Protein AF-A0A1A8MEE9-F1 (afdb_monomer_lite)

Foldseek 3Di:
DDDPPDPDPDDPDDDDDDDDDDDDDDDDDDDPLDDDFQPDPWDKDKDKDKDKDWADPVDPVDDIDIKIKMWIKMATRHGDRFDFDKDKAAADPPFFQWAPKDFDPQQPDFPVLSHPLPDPDPDDPDRPNDIGIGTGGDGNDIDTGIMTMGGDDDD

pLDDT: mean 73.42, std 19.48, range [37.47, 97.88]

Structure (mmCIF, N/CA/C/O backbone):
data_AF-A0A1A8MEE9-F1
#
_entry.id   AF-A0A1A8MEE9-F1
#
loop_
_atom_site.group_PDB
_atom_site.id
_atom_site.type_symbol
_atom_site.label_atom_id
_atom_site.label_alt_id
_atom_site.label_comp_id
_atom_site.label_asym_id
_atom_site.label_entity_id
_atom_site.label_seq_id
_atom_site.pdbx_PDB_ins_code
_atom_site.Cartn_x
_atom_site.Cartn_y
_atom_site.Cartn_z
_atom_site.occupancy
_atom_site.B_iso_or_equiv
_atom_site.auth_seq_id
_atom_site.auth_comp_id
_atom_site.auth_asym_id
_atom_site.auth_atom_id
_atom_site.pdbx_PDB_model_num
ATOM 1 N N . VAL A 1 1 ? 1.964 -28.026 -11.568 1.00 41.09 1 VAL A N 1
ATOM 2 C CA . VAL A 1 1 ? 2.432 -29.408 -11.305 1.00 41.09 1 VAL A CA 1
ATOM 3 C C . VAL A 1 1 ? 3.664 -29.333 -10.417 1.00 41.09 1 VAL A C 1
ATOM 5 O O . VAL A 1 1 ? 4.542 -28.540 -10.724 1.00 41.09 1 VAL A O 1
ATOM 8 N N . CYS A 1 2 ? 3.700 -30.074 -9.306 1.00 40.16 2 CYS A N 1
ATOM 9 C CA . CYS A 1 2 ? 4.788 -30.032 -8.320 1.00 40.16 2 CYS A CA 1
ATOM 10 C C . CYS A 1 2 ? 5.468 -31.408 -8.257 1.00 40.16 2 CYS A C 1
ATOM 12 O O . CYS A 1 2 ? 4.897 -32.317 -7.653 1.00 40.16 2 CYS A O 1
ATOM 14 N N . PRO A 1 3 ? 6.645 -31.617 -8.868 1.00 58.31 3 PRO A N 1
ATOM 15 C CA . PRO A 1 3 ? 7.404 -32.835 -8.648 1.00 58.31 3 PRO A CA 1
ATOM 16 C C . PRO A 1 3 ? 8.310 -32.622 -7.421 1.00 58.31 3 PRO A C 1
ATOM 18 O O . PRO A 1 3 ? 9.097 -31.684 -7.391 1.00 58.31 3 PRO A O 1
ATOM 21 N N . LEU A 1 4 ? 8.188 -33.487 -6.410 1.00 59.31 4 LEU A N 1
ATOM 22 C CA . LEU A 1 4 ? 9.040 -33.556 -5.205 1.00 59.31 4 LEU A CA 1
ATOM 23 C C . LEU A 1 4 ? 8.856 -32.497 -4.094 1.00 59.31 4 LEU A C 1
ATOM 25 O O . LEU A 1 4 ? 9.783 -32.236 -3.337 1.00 59.31 4 LEU A O 1
ATOM 29 N N . GLY A 1 5 ? 7.651 -31.960 -3.892 1.00 52.22 5 GLY A N 1
ATOM 30 C CA . GLY A 1 5 ? 7.269 -31.391 -2.583 1.00 52.22 5 GLY A CA 1
ATOM 31 C C . GLY A 1 5 ? 7.951 -30.084 -2.148 1.00 52.22 5 GLY A C 1
ATOM 32 O O . GLY A 1 5 ? 7.574 -29.533 -1.119 1.00 52.22 5 GLY A O 1
ATOM 33 N N . THR A 1 6 ? 8.884 -29.540 -2.927 1.00 54.66 6 THR A N 1
ATOM 34 C CA . THR A 1 6 ? 9.407 -28.185 -2.725 1.00 54.66 6 THR A CA 1
ATOM 35 C C . THR A 1 6 ? 8.590 -27.220 -3.583 1.00 54.66 6 THR A C 1
ATOM 37 O O . THR A 1 6 ? 8.504 -27.435 -4.797 1.00 54.66 6 THR A O 1
ATOM 40 N N . PRO A 1 7 ? 7.970 -26.169 -3.015 1.00 46.84 7 PRO A N 1
ATOM 41 C CA . PRO A 1 7 ? 7.324 -25.149 -3.824 1.00 46.84 7 PRO A CA 1
ATOM 42 C C . PRO A 1 7 ? 8.400 -24.471 -4.677 1.00 46.84 7 PRO A C 1
ATOM 44 O O . PRO A 1 7 ? 9.260 -23.752 -4.172 1.00 46.84 7 PRO A O 1
ATOM 47 N N . LEU A 1 8 ? 8.393 -24.761 -5.977 1.00 58.88 8 LEU A N 1
ATOM 48 C CA . LEU A 1 8 ? 9.154 -23.988 -6.946 1.00 58.88 8 LEU A CA 1
ATOM 49 C C . LEU A 1 8 ? 8.568 -22.574 -6.948 1.00 58.88 8 LEU A C 1
ATOM 51 O O . LEU A 1 8 ? 7.354 -22.440 -6.865 1.00 58.88 8 LEU A O 1
ATOM 55 N N . ASP A 1 9 ? 9.410 -21.551 -7.039 1.00 52.81 9 ASP A N 1
ATOM 56 C CA . ASP A 1 9 ? 9.005 -20.149 -7.177 1.00 52.81 9 ASP A CA 1
ATOM 57 C C . ASP A 1 9 ? 7.940 -20.028 -8.290 1.00 52.81 9 ASP A C 1
ATOM 59 O O . ASP A 1 9 ? 8.251 -20.206 -9.471 1.00 52.81 9 ASP A O 1
ATOM 63 N N . VAL A 1 10 ? 6.662 -19.876 -7.912 1.00 51.81 10 VAL A N 1
ATOM 64 C CA . VAL A 1 10 ? 5.532 -19.842 -8.851 1.00 51.81 10 VAL A CA 1
ATOM 65 C C . VAL A 1 10 ? 5.219 -18.378 -9.147 1.00 51.81 10 VAL A C 1
ATOM 67 O O . VAL A 1 10 ? 4.611 -17.716 -8.305 1.00 51.81 10 VAL A O 1
ATOM 70 N N . PRO A 1 11 ? 5.566 -17.848 -10.332 1.00 56.06 11 PRO A N 1
ATOM 71 C CA . PRO A 1 11 ? 4.988 -16.591 -10.777 1.00 56.06 11 PRO A CA 1
ATOM 72 C C . PRO A 1 11 ? 3.479 -16.782 -10.995 1.00 56.06 11 PRO A C 1
ATOM 74 O O . PRO A 1 11 ? 3.037 -17.780 -11.573 1.00 56.06 11 PRO A O 1
ATOM 77 N N . LEU A 1 12 ? 2.673 -15.829 -10.526 1.00 53.00 12 LEU A N 1
ATOM 78 C CA . LEU A 1 12 ? 1.219 -15.846 -10.681 1.00 53.00 12 LEU A CA 1
ATOM 79 C C . LEU A 1 12 ? 0.824 -15.583 -12.158 1.00 53.00 12 LEU A C 1
ATOM 81 O O . LEU A 1 12 ? 0.631 -14.447 -12.557 1.00 53.00 12 LEU A O 1
ATOM 85 N N . VAL A 1 13 ? 0.754 -16.676 -12.932 1.00 53.47 13 VAL A N 1
ATOM 86 C CA . VAL A 1 13 ? -0.057 -17.010 -14.135 1.00 53.47 13 VAL A CA 1
ATOM 87 C C . VAL A 1 13 ? -0.162 -16.032 -15.330 1.00 53.47 13 VAL A C 1
ATOM 89 O O . VAL A 1 13 ? -0.753 -14.964 -15.229 1.00 53.47 13 VAL A O 1
ATOM 92 N N . GLY A 1 14 ? 0.189 -16.552 -16.528 1.00 41.62 14 GLY A N 1
ATOM 93 C CA . GLY A 1 14 ? -0.410 -16.182 -17.828 1.00 41.62 14 GLY A CA 1
ATOM 94 C C . GLY A 1 14 ? 0.314 -16.696 -19.102 1.00 41.62 14 GLY A C 1
ATOM 95 O O . GLY A 1 14 ? 1.307 -16.104 -19.497 1.00 41.62 14 GLY A O 1
ATOM 96 N N . VAL A 1 15 ? -0.273 -17.700 -19.794 1.00 42.50 15 VAL A N 1
ATOM 97 C CA . VAL A 1 15 ? -0.085 -18.184 -21.211 1.00 42.50 15 VAL A CA 1
ATOM 98 C C . VAL A 1 15 ? 1.134 -19.114 -21.566 1.00 42.50 15 VAL A C 1
ATOM 100 O O . VAL A 1 15 ? 2.069 -19.200 -20.776 1.00 42.50 15 VAL A O 1
ATOM 103 N N . PRO A 1 16 ? 1.095 -19.966 -22.637 1.00 44.84 16 PRO A N 1
ATOM 104 C CA . PRO A 1 16 ? 1.324 -21.421 -22.586 1.00 44.84 16 PRO A CA 1
ATOM 105 C C . PRO A 1 16 ? 2.686 -21.897 -23.142 1.00 44.84 16 PRO A C 1
ATOM 107 O O . PRO A 1 16 ? 3.357 -21.220 -23.913 1.00 44.84 16 PRO A O 1
ATOM 110 N N . ALA A 1 17 ? 3.066 -23.120 -22.766 1.00 42.50 17 ALA A N 1
ATOM 111 C CA . ALA A 1 17 ? 4.345 -23.749 -23.090 1.00 42.50 17 ALA A CA 1
ATOM 112 C C . ALA A 1 17 ? 4.457 -24.262 -24.542 1.00 42.50 17 ALA A C 1
ATOM 114 O O . ALA A 1 17 ? 3.609 -25.022 -25.009 1.00 42.50 17 ALA A O 1
ATOM 115 N N . THR A 1 18 ? 5.584 -23.959 -25.193 1.00 40.00 18 THR A N 1
ATOM 116 C CA . THR A 1 18 ? 6.130 -24.684 -26.360 1.00 40.00 18 THR A CA 1
ATOM 117 C C . THR A 1 18 ? 7.516 -25.262 -26.020 1.00 40.00 18 THR A C 1
ATOM 119 O O . THR A 1 18 ? 8.239 -24.634 -25.242 1.00 40.00 18 THR A O 1
ATOM 122 N N . PRO A 1 19 ? 7.920 -26.446 -26.534 1.00 48.19 19 PRO A N 1
ATOM 123 C CA . PRO A 1 19 ? 9.037 -27.204 -25.963 1.00 48.19 19 PRO A CA 1
ATOM 124 C C . PRO A 1 19 ? 10.430 -26.780 -26.468 1.00 48.19 19 PRO A C 1
ATOM 126 O O . PRO A 1 19 ? 10.690 -26.772 -27.664 1.00 48.19 19 PRO A O 1
ATOM 129 N N . ALA A 1 20 ? 11.302 -26.523 -25.487 1.00 49.06 20 ALA A N 1
ATOM 130 C CA . ALA A 1 20 ? 12.736 -26.824 -25.352 1.00 49.06 20 ALA A CA 1
ATOM 131 C C . ALA A 1 20 ? 13.750 -26.542 -26.489 1.00 49.06 20 ALA A C 1
ATOM 133 O O . ALA A 1 20 ? 13.788 -27.216 -27.513 1.00 49.06 20 ALA A O 1
ATOM 134 N N . ALA A 1 21 ? 14.750 -25.718 -26.148 1.00 37.47 21 ALA A N 1
ATOM 135 C CA . ALA A 1 21 ? 16.152 -25.910 -26.537 1.00 37.47 21 ALA A CA 1
ATOM 136 C C . ALA A 1 21 ? 17.058 -25.683 -25.298 1.00 37.47 21 ALA A C 1
ATOM 138 O O . ALA A 1 21 ? 16.709 -24.854 -24.451 1.00 37.47 21 ALA A O 1
ATOM 139 N N . PRO A 1 22 ? 18.179 -26.415 -25.134 1.00 44.69 22 PRO A N 1
ATOM 140 C CA . PRO A 1 22 ? 19.006 -26.352 -23.928 1.00 44.69 22 PRO A CA 1
ATOM 141 C C . PRO A 1 22 ? 19.965 -25.150 -23.967 1.00 44.69 22 PRO A C 1
ATOM 143 O O . PRO A 1 22 ? 20.633 -24.927 -24.974 1.00 44.69 22 PRO A O 1
ATOM 146 N N . ILE A 1 23 ? 20.063 -24.393 -22.866 1.00 40.56 23 ILE A N 1
ATOM 147 C CA . ILE A 1 23 ? 21.011 -23.274 -22.708 1.00 40.56 23 ILE A CA 1
ATOM 148 C C . ILE A 1 23 ? 21.887 -23.517 -21.458 1.00 40.56 23 ILE A C 1
ATOM 150 O O . ILE A 1 23 ? 21.367 -24.025 -20.461 1.00 40.56 23 ILE A O 1
ATOM 154 N N . PRO A 1 24 ? 23.205 -23.218 -21.500 1.00 37.78 24 PRO A N 1
ATOM 155 C CA . PRO A 1 24 ? 24.187 -23.690 -20.523 1.00 37.78 24 PRO A CA 1
ATOM 156 C C . PRO A 1 24 ? 24.102 -22.996 -19.159 1.00 37.78 24 PRO A C 1
ATOM 158 O O . PRO A 1 24 ? 23.618 -21.874 -19.023 1.00 37.78 24 PRO A O 1
ATOM 161 N N . ALA A 1 25 ? 24.652 -23.675 -18.152 1.00 47.00 25 ALA A N 1
ATOM 162 C CA . ALA A 1 25 ? 24.841 -23.172 -16.800 1.00 47.00 25 ALA A CA 1
ATOM 163 C C . ALA A 1 25 ? 25.767 -21.943 -16.764 1.00 47.00 25 ALA A C 1
ATOM 165 O O . ALA A 1 25 ? 26.884 -21.992 -17.274 1.00 47.00 25 ALA A O 1
ATOM 166 N N . GLY A 1 26 ? 25.324 -20.879 -16.084 1.00 45.72 26 GLY A N 1
ATOM 167 C CA . GLY A 1 26 ? 26.193 -19.783 -15.651 1.00 45.72 26 GLY A CA 1
ATOM 168 C C . GLY A 1 26 ? 25.672 -18.383 -15.959 1.00 45.72 26 GLY A C 1
ATOM 169 O O . GLY A 1 26 ? 26.193 -17.717 -16.843 1.00 45.72 26 GLY A O 1
ATOM 170 N N . THR A 1 27 ? 24.682 -17.897 -15.206 1.00 40.72 27 THR A N 1
ATOM 171 C CA . THR A 1 27 ? 24.527 -16.463 -14.873 1.00 40.72 27 THR A CA 1
ATOM 172 C C . THR A 1 27 ? 23.469 -16.320 -13.779 1.00 40.72 27 THR A C 1
ATOM 174 O O . THR A 1 27 ? 22.440 -16.991 -13.818 1.00 40.72 27 THR A O 1
ATOM 177 N N . GLN A 1 28 ? 23.742 -15.507 -12.753 1.00 48.12 28 GLN A N 1
ATOM 178 C CA . GLN A 1 28 ? 22.842 -15.296 -11.616 1.00 48.12 28 GLN A CA 1
ATOM 179 C C . GLN A 1 28 ? 21.411 -14.994 -12.082 1.00 48.12 28 GLN A C 1
ATOM 181 O O . GLN A 1 28 ? 21.194 -14.052 -12.843 1.00 48.12 28 GLN A O 1
ATOM 186 N N . LYS A 1 29 ? 20.448 -15.785 -11.585 1.00 50.16 29 LYS A N 1
ATOM 187 C CA . LYS A 1 29 ? 19.002 -15.583 -11.747 1.00 50.16 29 LYS A CA 1
ATOM 188 C C . LYS A 1 29 ? 18.640 -14.156 -11.337 1.00 50.16 29 LYS A C 1
ATOM 190 O O . LYS A 1 29 ? 18.454 -13.866 -10.156 1.00 50.16 29 LYS A O 1
ATOM 195 N N . GLN A 1 30 ? 18.519 -13.258 -12.305 1.00 50.78 30 GLN A N 1
ATOM 196 C CA . GLN A 1 30 ? 17.726 -12.063 -12.085 1.00 50.78 30 GLN A CA 1
ATOM 197 C C . GLN A 1 30 ? 16.279 -12.534 -11.865 1.00 50.78 30 GLN A C 1
ATOM 199 O O . GLN A 1 30 ? 15.816 -13.390 -12.622 1.00 50.78 30 GLN A O 1
ATOM 204 N N . PRO A 1 31 ? 15.582 -12.084 -10.804 1.00 55.59 31 PRO A N 1
ATOM 205 C CA . PRO A 1 31 ? 14.201 -12.493 -10.579 1.00 55.59 31 PRO A CA 1
ATOM 206 C C . PRO A 1 31 ? 13.345 -12.161 -11.803 1.00 55.59 31 PRO A C 1
ATOM 208 O O . PRO A 1 31 ? 13.590 -11.160 -12.474 1.00 55.59 31 PRO A O 1
ATOM 211 N N . ALA A 1 32 ? 12.361 -13.016 -12.088 1.00 53.75 32 ALA A N 1
ATOM 212 C CA . ALA A 1 32 ? 11.642 -13.069 -13.365 1.00 53.75 32 ALA A CA 1
ATOM 213 C C . ALA A 1 32 ? 10.987 -11.741 -13.801 1.00 53.75 32 ALA A C 1
ATOM 215 O O . ALA A 1 32 ? 10.756 -11.530 -14.983 1.00 53.75 32 ALA A O 1
ATOM 216 N N . TRP A 1 33 ? 10.729 -10.825 -12.866 1.00 54.66 33 TRP A N 1
ATOM 217 C CA . TRP A 1 33 ? 10.189 -9.485 -13.128 1.00 54.66 33 TRP A CA 1
ATOM 218 C C . TRP A 1 33 ? 11.214 -8.445 -13.623 1.00 54.66 33 TRP A C 1
ATOM 220 O O . TRP A 1 33 ? 10.848 -7.299 -13.870 1.00 54.66 33 TRP A O 1
ATOM 230 N N . LYS A 1 34 ? 12.506 -8.796 -13.712 1.00 58.16 34 LYS A N 1
ATOM 231 C CA . LYS A 1 34 ? 13.585 -7.874 -14.079 1.00 58.16 34 LYS A CA 1
ATOM 232 C C . LYS A 1 34 ? 13.817 -8.031 -15.569 1.00 58.16 34 LYS A C 1
ATOM 234 O O . LYS A 1 34 ? 14.375 -9.046 -15.962 1.00 58.16 34 LYS A O 1
ATOM 239 N N . THR A 1 35 ? 13.422 -7.063 -16.393 1.00 55.69 35 THR A N 1
ATOM 240 C CA . THR A 1 35 ? 14.012 -6.843 -17.730 1.00 55.69 35 THR A CA 1
ATOM 241 C C . THR A 1 35 ? 13.450 -5.598 -18.429 1.00 55.69 35 THR A C 1
ATOM 243 O O . THR A 1 35 ? 12.282 -5.269 -18.277 1.00 55.69 35 THR A O 1
ATOM 246 N N . GLY A 1 36 ? 14.293 -4.970 -19.266 1.00 55.66 36 GLY A N 1
ATOM 247 C CA . GLY A 1 36 ? 13.893 -4.124 -20.401 1.00 55.66 36 GLY A CA 1
ATOM 248 C C . GLY A 1 36 ? 13.984 -2.605 -20.209 1.00 55.66 36 GLY A C 1
ATOM 249 O O . GLY A 1 36 ? 13.301 -2.032 -19.372 1.00 55.66 36 GLY A O 1
ATOM 250 N N . LEU A 1 37 ? 14.788 -1.950 -21.055 1.00 51.28 37 LEU A N 1
ATOM 251 C CA . LEU A 1 37 ? 14.875 -0.493 -21.209 1.00 51.28 37 LEU A CA 1
ATOM 252 C C . LEU A 1 37 ? 13.557 0.053 -21.800 1.00 51.28 37 LEU A C 1
ATOM 254 O O . LEU A 1 37 ? 13.348 -0.020 -23.011 1.00 51.28 37 LEU A O 1
ATOM 258 N N . HIS A 1 38 ? 12.655 0.582 -20.973 1.00 57.19 38 HIS A N 1
ATOM 259 C CA . HIS A 1 38 ? 11.528 1.402 -21.448 1.00 57.19 38 HIS A CA 1
ATOM 260 C C . HIS A 1 38 ? 12.087 2.717 -22.024 1.00 57.19 38 HIS A C 1
ATOM 262 O O . HIS A 1 38 ? 12.963 3.307 -21.408 1.00 57.19 38 HIS A O 1
ATOM 268 N N . ARG A 1 39 ? 11.623 3.128 -23.218 1.00 57.53 39 ARG A N 1
ATOM 269 C CA . ARG A 1 39 ? 11.948 4.408 -23.887 1.00 57.53 39 ARG A CA 1
ATOM 270 C C . ARG A 1 39 ? 10.787 5.387 -23.698 1.00 57.53 39 ARG A C 1
ATOM 272 O O . ARG A 1 39 ? 9.932 5.505 -24.579 1.00 57.53 39 ARG A O 1
ATOM 279 N N . GLY A 1 40 ? 10.705 6.034 -22.544 1.00 67.38 40 GLY A N 1
ATOM 280 C CA . GLY A 1 40 ? 9.565 6.867 -22.169 1.00 67.38 40 GLY A CA 1
ATOM 281 C C . GLY A 1 40 ? 9.857 7.791 -20.992 1.00 67.38 40 GLY A C 1
ATOM 282 O O . GLY A 1 40 ? 10.877 7.688 -20.318 1.00 67.38 40 GLY A O 1
ATOM 283 N N . ARG A 1 41 ? 8.942 8.730 -20.731 1.00 77.94 41 ARG A N 1
ATOM 284 C CA . ARG A 1 41 ? 9.049 9.606 -19.560 1.00 77.94 41 ARG A CA 1
ATOM 285 C C . ARG A 1 41 ? 9.006 8.755 -18.290 1.00 77.94 41 ARG A C 1
ATOM 287 O O . ARG A 1 41 ? 8.056 8.009 -18.099 1.00 77.94 41 ARG A O 1
ATO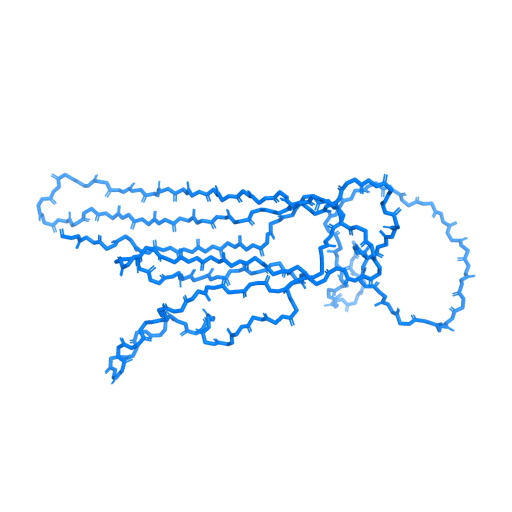M 294 N N . ALA A 1 42 ? 9.982 8.956 -17.405 1.00 83.94 42 ALA A N 1
ATOM 295 C CA . ALA A 1 42 ? 9.983 8.359 -16.076 1.00 83.94 42 ALA A CA 1
ATOM 296 C C . ALA A 1 42 ? 8.690 8.713 -15.311 1.00 83.94 42 ALA A C 1
ATOM 298 O O . ALA A 1 42 ? 8.431 9.894 -15.051 1.00 83.94 42 ALA A O 1
ATOM 299 N N . MET A 1 43 ? 7.888 7.709 -14.952 1.00 87.44 43 MET A N 1
ATOM 300 C CA . MET A 1 43 ? 6.622 7.876 -14.234 1.00 87.44 43 MET A CA 1
ATOM 301 C C . MET A 1 43 ? 6.484 6.851 -13.107 1.00 87.44 43 MET A C 1
ATOM 303 O O . MET A 1 43 ? 6.793 5.674 -13.269 1.00 87.44 43 MET A O 1
ATOM 307 N N . VAL A 1 44 ? 5.979 7.292 -11.956 1.00 90.69 44 VAL A N 1
ATOM 308 C CA . VAL A 1 44 ? 5.588 6.410 -10.852 1.00 90.69 44 VAL A CA 1
ATOM 309 C C . VAL A 1 44 ? 4.153 6.742 -10.477 1.00 90.69 44 VAL A C 1
ATOM 311 O O . VAL A 1 44 ? 3.858 7.860 -10.061 1.00 90.69 44 VAL A O 1
ATOM 314 N N . ASN A 1 45 ? 3.264 5.770 -10.642 1.00 94.56 45 ASN A N 1
ATOM 315 C CA . ASN A 1 45 ? 1.874 5.856 -10.225 1.00 94.56 45 ASN A CA 1
ATOM 316 C C . ASN A 1 45 ? 1.718 5.091 -8.920 1.00 94.56 45 ASN A C 1
ATOM 318 O O . ASN A 1 45 ? 2.041 3.906 -8.864 1.00 94.56 45 ASN A O 1
ATOM 322 N N . VAL A 1 46 ? 1.204 5.762 -7.895 1.00 96.56 46 VAL A N 1
ATOM 323 C CA . VAL A 1 46 ? 0.894 5.157 -6.600 1.00 96.56 46 VAL A CA 1
ATOM 324 C C . VAL A 1 46 ? -0.578 5.394 -6.317 1.00 96.56 46 VAL A C 1
ATOM 326 O O . VAL A 1 46 ? -1.057 6.518 -6.455 1.00 96.56 46 VAL A O 1
ATOM 329 N N . ALA A 1 47 ? -1.288 4.347 -5.913 1.00 97.88 47 ALA A N 1
ATOM 330 C CA . ALA A 1 47 ? -2.666 4.456 -5.460 1.00 97.88 47 ALA A CA 1
ATOM 331 C C . ALA A 1 47 ? -2.832 3.745 -4.119 1.00 97.88 47 ALA A C 1
ATOM 333 O O . ALA A 1 47 ? -2.397 2.604 -3.947 1.00 97.88 47 ALA A O 1
ATOM 334 N N . VAL A 1 48 ? -3.475 4.440 -3.184 1.00 96.94 48 VAL A N 1
ATOM 335 C CA . VAL A 1 48 ? -3.863 3.910 -1.878 1.00 96.94 48 VAL A CA 1
ATOM 336 C C . VAL A 1 48 ? -5.360 3.638 -1.917 1.00 96.94 48 VAL A C 1
ATOM 338 O O . VAL A 1 48 ? -6.141 4.481 -2.356 1.00 96.94 48 VAL A O 1
ATOM 341 N N . THR A 1 49 ? -5.764 2.446 -1.499 1.00 97.44 49 THR A N 1
ATOM 342 C CA . THR A 1 49 ? -7.171 2.063 -1.371 1.00 97.44 49 THR A CA 1
ATOM 343 C C . THR A 1 49 ? -7.411 1.574 0.041 1.00 97.44 49 THR A C 1
ATOM 345 O O . THR A 1 49 ? -6.772 0.619 0.476 1.00 97.44 49 THR A O 1
ATOM 348 N N . GLU A 1 50 ? -8.340 2.218 0.737 1.00 94.88 50 GLU A N 1
ATOM 349 C CA . GLU A 1 50 ? -8.722 1.873 2.102 1.00 94.88 50 GLU A CA 1
ATOM 350 C C . GLU A 1 50 ? -10.159 1.364 2.124 1.00 94.88 50 GLU A C 1
ATOM 352 O O . GLU A 1 50 ? -11.051 1.914 1.479 1.00 94.88 50 GLU A O 1
ATOM 357 N N . THR A 1 51 ? -10.373 0.274 2.852 1.00 95.00 51 THR A N 1
ATOM 358 C CA . THR A 1 51 ? -11.687 -0.313 3.105 1.00 95.00 51 THR A CA 1
ATOM 359 C C . THR A 1 51 ? -11.956 -0.242 4.596 1.00 95.00 51 THR A C 1
ATOM 361 O O . THR A 1 51 ? -11.229 -0.849 5.379 1.00 95.00 51 THR A O 1
ATOM 364 N N . VAL A 1 52 ? -13.008 0.477 4.978 1.00 92.62 52 VAL A N 1
ATOM 365 C CA . VAL A 1 52 ? -13.496 0.518 6.359 1.00 92.62 52 VAL A CA 1
ATOM 366 C C . VAL A 1 52 ? -14.537 -0.579 6.521 1.00 92.62 52 VAL A C 1
ATOM 368 O O . VAL A 1 52 ? -15.555 -0.563 5.823 1.00 92.62 52 VAL A O 1
ATOM 371 N N . ARG A 1 53 ? -14.312 -1.529 7.429 1.00 90.94 53 ARG A N 1
ATOM 372 C CA . ARG A 1 53 ? -15.372 -2.447 7.861 1.00 90.94 53 ARG A CA 1
ATOM 373 C C . ARG A 1 53 ? -15.885 -1.952 9.195 1.00 90.94 53 ARG A C 1
ATOM 375 O O . ARG A 1 53 ? -15.097 -1.626 10.073 1.00 90.94 53 ARG A O 1
ATOM 382 N N . SER A 1 54 ? -17.199 -1.894 9.351 1.00 89.75 54 SER A N 1
ATOM 383 C CA . SER A 1 54 ? -17.818 -1.559 10.628 1.00 89.75 54 SER A CA 1
ATOM 384 C C . SER A 1 54 ? -18.980 -2.491 10.936 1.00 89.75 54 SER A C 1
ATOM 386 O O . SER A 1 54 ? -19.593 -3.083 10.045 1.00 89.75 54 SER A O 1
ATOM 388 N N . MET A 1 55 ? -19.264 -2.633 12.224 1.00 90.62 55 MET A N 1
ATOM 389 C CA . MET A 1 55 ? -20.387 -3.376 12.758 1.00 90.62 55 MET A CA 1
ATOM 390 C C . MET A 1 55 ? -21.014 -2.556 13.879 1.00 90.62 55 MET A C 1
ATOM 392 O O . MET A 1 55 ? -20.421 -2.402 14.946 1.00 90.62 55 MET A O 1
ATOM 396 N N . GLN A 1 56 ? -22.214 -2.040 13.614 1.00 90.75 56 GLN A N 1
ATOM 397 C CA . GLN A 1 56 ? -22.974 -1.232 14.559 1.00 90.75 56 GLN A CA 1
ATOM 398 C C . GLN A 1 56 ? -24.037 -2.087 15.241 1.00 90.75 56 GLN A C 1
ATOM 400 O O . GLN A 1 56 ? -24.886 -2.680 14.573 1.00 90.75 56 GLN A O 1
ATOM 405 N N . TYR A 1 57 ? -23.989 -2.174 16.567 1.00 89.31 57 TYR A N 1
ATOM 406 C CA . TYR A 1 57 ? -24.893 -3.024 17.343 1.00 89.31 57 TYR A CA 1
ATOM 407 C C . TYR A 1 57 ? -26.112 -2.272 17.870 1.00 89.31 57 TYR A C 1
ATOM 409 O O . TYR A 1 57 ? -27.081 -2.917 18.270 1.00 89.31 57 TYR A O 1
ATOM 417 N N . GLY A 1 58 ? -26.070 -0.934 17.905 1.00 86.56 58 GLY A N 1
ATOM 418 C CA . GLY A 1 58 ? -27.171 -0.108 18.416 1.00 86.56 58 GLY A CA 1
ATOM 419 C C . GLY A 1 58 ? -27.523 -0.394 19.882 1.00 86.56 58 GLY A C 1
ATOM 420 O O . GLY A 1 58 ? -28.618 -0.070 20.336 1.00 86.56 58 GLY A O 1
ATOM 421 N N . ASN A 1 59 ? -26.611 -1.033 20.616 1.00 89.19 59 ASN A N 1
ATOM 422 C CA . ASN A 1 59 ? -26.796 -1.464 21.991 1.00 89.19 59 ASN A CA 1
ATOM 423 C C . ASN A 1 59 ? -25.739 -0.794 22.869 1.00 89.19 59 ASN A C 1
ATOM 425 O O . ASN A 1 59 ? -24.548 -0.996 22.670 1.00 89.19 59 ASN A O 1
ATOM 429 N N . GLN A 1 60 ? -26.175 -0.058 23.890 1.00 84.44 60 GLN A N 1
ATOM 43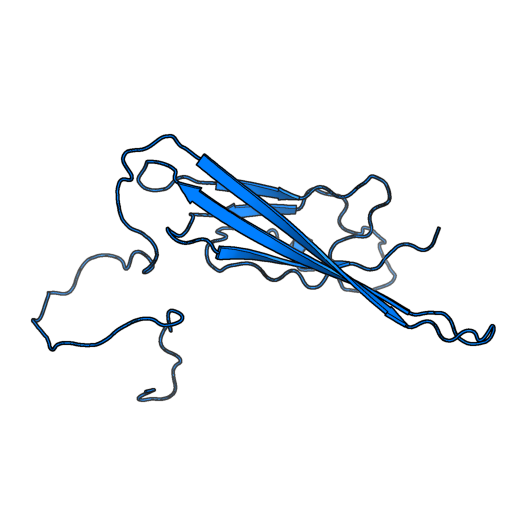0 C CA . GLN A 1 60 ? -25.281 0.645 24.816 1.00 84.44 60 GLN A CA 1
ATOM 431 C C . GLN A 1 60 ? -24.347 -0.294 25.597 1.00 84.44 60 GLN A C 1
ATOM 433 O O . GLN A 1 60 ? -23.295 0.139 26.057 1.00 84.44 60 GLN A O 1
ATOM 438 N N . SER A 1 61 ? -24.696 -1.578 25.739 1.00 89.88 61 SER A N 1
ATOM 439 C CA . SER A 1 61 ? -23.859 -2.575 26.414 1.00 89.88 61 SER A CA 1
ATOM 440 C C . SER A 1 61 ? -22.804 -3.217 25.508 1.00 89.88 61 SER A C 1
ATOM 442 O O . SER A 1 61 ? -21.993 -4.002 25.999 1.00 89.88 61 SER A O 1
ATOM 444 N N . ARG A 1 62 ? -22.834 -2.971 24.191 1.00 88.44 62 ARG A N 1
ATOM 445 C CA . ARG A 1 62 ? -21.904 -3.571 23.227 1.00 88.44 62 ARG A CA 1
ATOM 446 C C . ARG A 1 62 ? -21.324 -2.491 22.330 1.00 88.44 62 ARG A C 1
ATOM 448 O O . ARG A 1 62 ? -22.043 -1.881 21.551 1.00 88.44 62 ARG A O 1
ATOM 455 N N . GLN A 1 63 ? -20.015 -2.304 22.418 1.00 85.44 63 GLN A N 1
ATOM 456 C CA . GLN A 1 63 ? -19.318 -1.340 21.581 1.00 85.44 63 GLN A CA 1
ATOM 457 C C . GLN A 1 63 ? -19.390 -1.748 20.104 1.00 85.44 63 GLN A C 1
ATOM 459 O O . GLN A 1 63 ? -19.210 -2.922 19.762 1.00 85.44 63 GLN A O 1
ATOM 464 N N . ASP A 1 64 ? -19.641 -0.765 19.244 1.00 88.31 64 ASP A N 1
ATOM 465 C CA . ASP A 1 64 ? -19.511 -0.911 17.800 1.00 88.31 64 ASP A CA 1
ATOM 466 C C . ASP A 1 64 ? -18.062 -1.253 17.443 1.00 88.31 64 ASP A C 1
ATOM 468 O O . ASP A 1 64 ? -17.114 -0.749 18.048 1.00 88.31 64 ASP A O 1
ATOM 472 N N . LEU A 1 65 ? -17.892 -2.140 16.467 1.00 87.06 65 LEU A N 1
ATOM 473 C CA . LEU A 1 65 ? -16.574 -2.555 16.000 1.00 87.06 65 LEU A CA 1
ATOM 474 C C . LEU A 1 65 ? -16.297 -1.942 14.640 1.00 87.06 65 LEU A C 1
ATOM 476 O O . LEU A 1 65 ? -17.200 -1.778 13.824 1.00 87.06 65 LEU A O 1
ATOM 480 N N . TRP A 1 66 ? -15.033 -1.656 14.385 1.00 86.19 66 TRP A N 1
ATOM 481 C CA . TRP A 1 66 ? -14.568 -1.171 13.100 1.00 86.19 66 TRP A CA 1
ATOM 482 C C . TRP A 1 66 ? -13.078 -1.424 12.927 1.00 86.19 66 TRP A C 1
ATOM 484 O O . TRP A 1 66 ? -12.320 -1.399 13.897 1.00 86.19 66 TRP A O 1
ATOM 494 N N . ASP A 1 67 ? -12.676 -1.675 11.688 1.00 88.00 67 ASP A N 1
ATOM 495 C CA . ASP A 1 67 ? -11.283 -1.778 11.283 1.00 88.00 67 ASP A CA 1
ATOM 496 C C . ASP A 1 67 ? -11.070 -1.204 9.879 1.00 88.00 67 ASP A C 1
ATOM 498 O O . ASP A 1 67 ? -12.008 -1.025 9.093 1.00 88.00 67 ASP A O 1
ATOM 502 N N . VAL A 1 68 ? -9.816 -0.869 9.580 1.00 91.75 68 VAL A N 1
ATOM 503 C CA . VAL A 1 68 ? -9.400 -0.390 8.263 1.00 91.75 68 VAL A CA 1
ATOM 504 C C . VAL A 1 68 ? -8.437 -1.393 7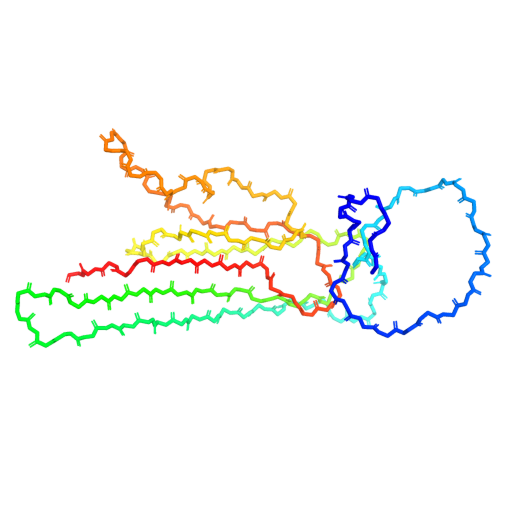.660 1.00 91.75 68 VAL A C 1
ATOM 506 O O . VAL A 1 68 ? -7.456 -1.782 8.290 1.00 91.75 68 VAL A O 1
ATOM 509 N N . TYR A 1 69 ? -8.701 -1.778 6.417 1.00 94.31 69 TYR A N 1
ATOM 510 C CA . TYR A 1 69 ? -7.773 -2.524 5.581 1.00 94.31 69 TYR A CA 1
ATOM 511 C C . TYR A 1 69 ? -7.304 -1.643 4.426 1.00 94.31 69 TYR A C 1
ATOM 513 O O . TYR A 1 69 ? -8.110 -1.202 3.603 1.00 94.31 69 TYR A O 1
ATOM 521 N N . GLY A 1 70 ? -6.002 -1.393 4.363 1.00 95.69 70 GLY A N 1
ATOM 522 C CA . GLY A 1 70 ? -5.371 -0.574 3.340 1.00 95.69 70 GLY A CA 1
ATOM 523 C C . GLY A 1 70 ? -4.547 -1.393 2.357 1.00 95.69 70 GLY A C 1
ATOM 524 O O . GLY A 1 70 ? -3.943 -2.412 2.693 1.00 95.69 70 GLY A O 1
ATOM 525 N N . THR A 1 71 ? -4.512 -0.947 1.107 1.00 97.56 71 THR A N 1
ATOM 526 C CA . THR A 1 71 ? -3.679 -1.512 0.045 1.00 97.56 71 THR A CA 1
ATOM 527 C C . THR A 1 71 ? -2.976 -0.392 -0.705 1.00 97.56 71 THR A C 1
ATOM 529 O O . THR A 1 71 ? -3.623 0.543 -1.171 1.00 97.56 71 THR A O 1
ATOM 532 N N . VAL A 1 72 ? -1.662 -0.526 -0.887 1.00 97.81 72 VAL A N 1
ATOM 533 C CA . VAL A 1 72 ? -0.869 0.365 -1.738 1.00 97.81 72 VAL A CA 1
ATOM 534 C C . VAL A 1 72 ? -0.513 -0.371 -3.017 1.00 97.81 72 VAL A C 1
ATOM 536 O O . VAL A 1 72 ? 0.125 -1.424 -2.988 1.00 97.81 72 VAL A O 1
ATOM 539 N N . THR A 1 73 ? -0.923 0.186 -4.149 1.00 97.81 73 THR A N 1
ATOM 540 C CA . THR A 1 73 ? -0.570 -0.306 -5.483 1.00 97.81 73 THR A CA 1
ATOM 541 C C . THR A 1 73 ? 0.381 0.661 -6.164 1.00 97.81 73 THR A C 1
ATOM 543 O O . THR A 1 73 ? 0.342 1.869 -5.920 1.00 97.81 73 THR A O 1
ATOM 546 N N . CYS A 1 74 ? 1.268 0.117 -6.989 1.00 95.75 74 CYS A N 1
ATOM 547 C CA . CYS A 1 74 ? 2.313 0.871 -7.653 1.00 95.75 74 CYS A CA 1
ATOM 548 C C . CYS A 1 74 ? 2.466 0.410 -9.107 1.00 95.75 74 CYS A C 1
ATOM 550 O O . CYS A 1 74 ? 2.389 -0.785 -9.396 1.00 95.75 74 CYS A O 1
ATOM 552 N N . LYS A 1 75 ? 2.702 1.356 -10.018 1.00 93.00 75 LYS A N 1
ATOM 553 C CA . LYS A 1 75 ? 3.157 1.105 -11.391 1.00 93.00 75 LYS A CA 1
ATOM 554 C C . LYS A 1 75 ? 4.308 2.055 -11.690 1.00 93.00 75 LYS A C 1
ATOM 556 O O . LYS A 1 75 ? 4.137 3.273 -11.618 1.00 93.00 75 LYS A O 1
ATOM 561 N N . CYS A 1 76 ? 5.460 1.505 -12.042 1.00 90.00 76 CYS A N 1
ATOM 562 C CA . CYS A 1 76 ? 6.656 2.283 -12.329 1.00 90.00 76 CYS A CA 1
ATOM 563 C C . CYS A 1 76 ? 7.058 2.110 -13.797 1.00 90.00 76 CYS A C 1
ATOM 565 O O . CYS A 1 76 ? 7.269 0.998 -14.264 1.00 90.00 76 CYS A O 1
ATOM 567 N N . GLU A 1 77 ? 7.207 3.220 -14.504 1.00 86.25 77 GLU A N 1
ATOM 568 C CA . GLU A 1 77 ? 7.675 3.311 -15.887 1.00 86.25 77 GLU A CA 1
ATOM 569 C C . GLU A 1 77 ? 8.975 4.135 -15.863 1.00 86.25 77 GLU A C 1
ATOM 571 O O . GLU A 1 77 ? 8.942 5.333 -16.109 1.00 86.25 77 GLU A O 1
ATOM 576 N N . VAL A 1 78 ? 10.106 3.556 -15.435 1.00 78.69 78 VAL A N 1
ATOM 577 C CA . VAL A 1 78 ? 11.324 4.306 -15.028 1.00 78.69 78 VAL A CA 1
ATOM 578 C C . VAL A 1 78 ? 12.620 3.715 -15.590 1.00 78.69 78 VAL A C 1
ATOM 580 O O . VAL A 1 78 ? 13.061 2.678 -15.111 1.00 78.69 78 VAL A O 1
ATOM 583 N N . GLU A 1 79 ? 13.267 4.400 -16.546 1.00 70.38 79 GLU A N 1
ATOM 584 C CA . GLU A 1 79 ? 14.449 3.891 -17.277 1.00 70.38 79 GLU A CA 1
ATOM 585 C C . GLU A 1 79 ? 15.656 3.552 -16.385 1.00 70.38 79 GLU A C 1
ATOM 587 O O . GLU A 1 79 ? 16.078 4.358 -15.557 1.00 70.38 79 GLU A O 1
ATOM 592 N N . GLY A 1 80 ? 16.264 2.376 -16.602 1.00 62.41 80 GLY A N 1
ATOM 593 C CA . GLY A 1 80 ? 17.574 2.015 -16.048 1.00 62.41 80 GLY A CA 1
ATOM 594 C C . GLY A 1 80 ? 17.704 0.562 -15.582 1.00 62.41 80 GLY A C 1
ATOM 595 O O . GLY A 1 80 ? 16.732 -0.116 -15.253 1.00 62.41 80 GLY A O 1
ATOM 596 N N . VAL A 1 81 ? 18.944 0.069 -15.523 1.00 54.44 81 VAL A N 1
ATOM 597 C CA . VAL A 1 81 ? 19.265 -1.185 -14.830 1.00 54.44 81 VAL A CA 1
ATOM 598 C C . VAL A 1 81 ? 19.252 -0.867 -13.334 1.00 54.44 81 VAL A C 1
ATOM 600 O O . VAL A 1 81 ? 20.259 -0.413 -12.808 1.00 54.44 81 VAL A O 1
ATOM 603 N N . LEU A 1 82 ? 18.111 -1.093 -12.670 1.00 61.03 82 LEU A N 1
ATOM 604 C CA . LEU A 1 82 ? 17.881 -0.947 -11.215 1.00 61.03 82 LEU A CA 1
ATOM 605 C C . LEU A 1 82 ? 17.493 0.464 -10.718 1.00 61.03 82 LEU A C 1
ATOM 607 O O . LEU A 1 82 ? 18.219 1.051 -9.913 1.00 61.03 82 LEU A O 1
ATOM 611 N N . PRO A 1 83 ? 16.315 0.996 -11.085 1.00 68.62 83 PRO A N 1
ATOM 612 C CA . PRO A 1 83 ? 15.752 2.123 -10.352 1.00 68.62 83 PRO A CA 1
ATOM 613 C C . PRO A 1 83 ? 15.427 1.662 -8.922 1.00 68.62 83 PRO A C 1
ATOM 615 O O . PRO A 1 83 ? 14.539 0.836 -8.708 1.00 68.62 83 PRO A O 1
ATOM 618 N N . ASN A 1 84 ? 16.175 2.162 -7.935 1.00 81.12 84 ASN A N 1
ATOM 619 C CA . ASN A 1 84 ? 15.808 2.005 -6.532 1.00 81.12 84 ASN A CA 1
ATOM 620 C C . ASN A 1 84 ? 14.708 3.026 -6.231 1.00 81.12 84 ASN A C 1
ATOM 622 O O . ASN A 1 84 ? 14.966 4.229 -6.172 1.00 81.12 84 ASN A O 1
ATOM 626 N N . VAL A 1 85 ? 13.473 2.548 -6.116 1.00 89.56 85 VAL A N 1
ATOM 627 C CA . VAL A 1 85 ? 12.315 3.386 -5.804 1.00 89.56 85 VAL A CA 1
ATOM 628 C C . VAL A 1 85 ? 11.983 3.190 -4.337 1.00 89.56 85 VAL A C 1
ATOM 630 O O . VAL A 1 85 ? 11.922 2.061 -3.865 1.00 89.56 85 VAL A O 1
ATOM 633 N N . THR A 1 86 ? 11.746 4.278 -3.607 1.00 92.69 86 THR A N 1
ATOM 634 C CA . THR A 1 86 ? 11.240 4.207 -2.234 1.00 92.69 86 THR A CA 1
ATOM 635 C C . THR A 1 86 ? 9.889 4.893 -2.152 1.00 92.69 86 THR A C 1
ATOM 637 O O . THR A 1 86 ? 9.785 6.092 -2.402 1.00 92.69 86 THR A O 1
ATOM 640 N N . VAL A 1 87 ? 8.859 4.140 -1.770 1.00 93.56 87 VAL A N 1
ATOM 641 C CA . VAL A 1 87 ? 7.560 4.707 -1.386 1.00 93.56 87 VAL A CA 1
ATOM 642 C C . VAL A 1 87 ? 7.536 4.850 0.127 1.00 93.56 87 VAL A C 1
ATOM 644 O O . VAL A 1 87 ? 7.958 3.950 0.850 1.00 93.56 87 VAL A O 1
ATOM 647 N N . THR A 1 88 ? 7.066 6.000 0.599 1.00 93.25 88 THR A N 1
ATOM 648 C CA . THR A 1 88 ? 6.974 6.313 2.024 1.00 93.25 88 THR A CA 1
ATOM 649 C C . THR A 1 88 ? 5.518 6.576 2.389 1.00 93.25 88 THR A C 1
ATOM 651 O O . THR A 1 88 ? 4.890 7.425 1.761 1.00 93.25 88 THR A O 1
ATOM 654 N N . LEU A 1 89 ? 4.990 5.865 3.386 1.00 91.31 89 LEU A N 1
ATOM 655 C CA . LEU A 1 89 ? 3.682 6.148 3.978 1.00 91.31 89 LEU A CA 1
ATOM 656 C C . LEU A 1 89 ? 3.885 6.853 5.316 1.00 91.31 89 LEU A C 1
ATOM 658 O O . LEU A 1 89 ? 4.577 6.342 6.196 1.00 91.31 89 LEU A O 1
ATOM 662 N N . SER A 1 90 ? 3.270 8.019 5.463 1.00 89.12 90 SER A N 1
ATOM 663 C CA . SER A 1 90 ? 3.276 8.790 6.703 1.00 89.12 90 SER A CA 1
ATOM 664 C C . SER A 1 90 ? 1.886 8.771 7.312 1.00 89.12 90 SER A C 1
ATOM 666 O O . SER A 1 90 ? 0.898 8.983 6.609 1.00 89.12 90 SER A O 1
ATOM 668 N N . LEU A 1 91 ? 1.820 8.539 8.619 1.00 86.00 91 LEU A N 1
ATOM 669 C CA . LEU A 1 91 ? 0.574 8.630 9.362 1.00 86.00 91 LEU A CA 1
ATOM 670 C C . LEU A 1 91 ? 0.252 10.093 9.699 1.00 86.00 91 LEU A C 1
ATOM 672 O O . LEU A 1 91 ? 1.170 10.901 9.876 1.00 86.00 91 LEU A O 1
ATOM 676 N N . PRO A 1 92 ? -1.038 10.449 9.817 1.00 84.06 92 PRO A N 1
ATOM 677 C CA . PRO A 1 92 ? -1.443 11.702 10.441 1.00 84.06 92 PRO A CA 1
ATOM 678 C C . PRO A 1 92 ? -0.892 11.814 11.877 1.00 84.06 92 PRO A C 1
ATOM 680 O O . PRO A 1 92 ? -0.616 10.786 12.493 1.00 84.06 92 PRO A O 1
ATOM 683 N N . PRO A 1 93 ? -0.815 13.023 12.467 1.00 79.25 93 PRO A N 1
ATOM 684 C CA . PRO A 1 93 ? -0.279 13.221 13.821 1.00 79.25 93 PRO A CA 1
ATOM 685 C C . PRO A 1 93 ? -0.918 12.351 14.916 1.00 79.25 93 PRO A C 1
ATOM 687 O O . PRO A 1 93 ? -0.245 11.989 15.871 1.00 79.25 93 PRO A O 1
ATOM 690 N N . ASN A 1 94 ? -2.197 11.995 14.756 1.00 77.81 94 ASN A N 1
ATOM 691 C CA . ASN A 1 94 ? -2.948 11.125 15.670 1.00 77.81 94 ASN A CA 1
ATOM 692 C C . ASN A 1 94 ? -3.342 9.792 15.010 1.00 77.81 94 ASN A C 1
ATOM 694 O O . ASN A 1 94 ? -4.288 9.133 15.442 1.00 77.81 94 ASN A O 1
ATOM 698 N N . GLY A 1 95 ? -2.680 9.437 13.907 1.00 77.56 95 GLY A N 1
ATOM 699 C CA . GLY A 1 95 ? -2.900 8.172 13.226 1.00 77.56 95 GLY A CA 1
ATOM 700 C C . GLY A 1 95 ? -2.418 7.022 14.096 1.00 77.56 95 GLY A C 1
ATOM 701 O O . GLY A 1 95 ? -1.334 7.078 14.676 1.00 77.56 95 GLY A O 1
ATOM 702 N N . SER A 1 96 ? -3.225 5.975 14.185 1.00 82.75 96 SER A N 1
ATOM 703 C CA . SER A 1 96 ? -2.790 4.723 14.786 1.00 82.75 96 SER A CA 1
ATOM 704 C C . SER A 1 96 ? -1.694 4.074 13.933 1.00 82.75 96 SER A C 1
ATOM 706 O O . SER A 1 96 ? -1.704 4.209 12.703 1.00 82.75 96 SER A O 1
ATOM 708 N N . PRO A 1 97 ? -0.752 3.347 14.557 1.00 86.25 97 PRO A N 1
ATOM 709 C C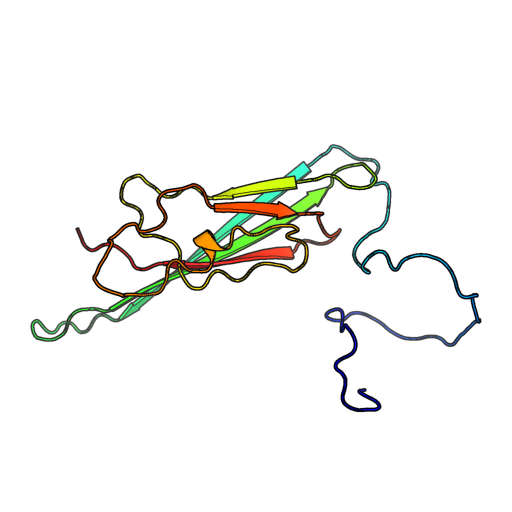A . PRO A 1 97 ? 0.243 2.581 13.821 1.00 86.25 97 PRO A CA 1
ATOM 710 C C . PRO A 1 97 ? -0.434 1.559 12.897 1.00 86.25 97 PRO A C 1
ATOM 712 O O . PRO A 1 97 ? -1.445 0.945 13.250 1.00 86.25 97 PRO A O 1
ATOM 715 N N . LEU A 1 98 ? 0.155 1.359 11.718 1.00 88.62 98 LEU A N 1
ATOM 716 C CA . LEU A 1 98 ? -0.214 0.272 10.819 1.00 88.62 98 LEU A CA 1
ATOM 717 C C . LEU A 1 98 ? 0.128 -1.081 11.456 1.00 88.62 98 LEU A C 1
ATOM 719 O O . LEU A 1 98 ? 1.162 -1.236 12.108 1.00 88.62 98 LEU A O 1
ATOM 723 N N . GLN A 1 99 ? -0.738 -2.056 11.219 1.00 87.38 99 GLN A N 1
ATOM 724 C CA . GLN A 1 99 ? -0.672 -3.431 11.702 1.00 87.38 99 GLN A CA 1
ATOM 725 C C . GLN A 1 99 ? -0.682 -4.394 10.500 1.00 87.38 99 GLN A C 1
ATOM 727 O O . GLN A 1 99 ? -0.960 -3.990 9.368 1.00 87.38 99 GLN A O 1
ATOM 732 N N . ASP A 1 100 ? -0.315 -5.658 10.735 1.00 87.81 100 ASP A N 1
ATOM 733 C CA . ASP A 1 100 ? -0.346 -6.757 9.752 1.00 87.81 100 ASP A CA 1
ATOM 734 C C . ASP A 1 100 ? 0.204 -6.392 8.361 1.00 87.81 100 ASP A C 1
ATOM 736 O O . ASP A 1 100 ? -0.394 -6.696 7.324 1.00 87.81 100 ASP A O 1
ATOM 740 N N . ILE A 1 101 ? 1.347 -5.698 8.330 1.00 91.00 101 ILE A N 1
ATOM 741 C CA . ILE A 1 101 ? 1.917 -5.186 7.085 1.00 91.00 101 ILE A CA 1
ATOM 742 C C . ILE A 1 101 ? 2.453 -6.349 6.248 1.00 91.00 101 ILE A C 1
ATOM 744 O O . ILE A 1 101 ? 3.440 -6.996 6.596 1.00 91.00 101 ILE A O 1
ATOM 748 N N . LEU A 1 102 ? 1.833 -6.568 5.094 1.00 92.56 102 LEU A N 1
ATOM 749 C CA . LEU A 1 102 ? 2.276 -7.520 4.082 1.00 92.56 102 LEU A CA 1
ATOM 750 C C . LEU A 1 102 ? 2.921 -6.755 2.935 1.00 92.56 102 LEU A C 1
ATOM 752 O O . LEU A 1 102 ? 2.305 -5.848 2.381 1.00 92.56 102 LEU A O 1
ATOM 756 N N . VAL A 1 103 ? 4.141 -7.125 2.548 1.00 93.94 103 VAL A N 1
ATOM 757 C CA . VAL A 1 103 ? 4.882 -6.453 1.471 1.00 93.94 103 VAL A CA 1
ATOM 758 C C . VAL A 1 103 ? 5.079 -7.345 0.257 1.00 93.94 103 VAL A C 1
ATOM 760 O O . VAL A 1 103 ? 5.194 -8.565 0.360 1.00 93.94 103 VAL A O 1
ATOM 763 N N . HIS A 1 104 ? 5.153 -6.714 -0.910 1.00 94.00 104 HIS A N 1
ATOM 764 C CA . HIS A 1 104 ? 5.554 -7.384 -2.134 1.00 94.00 104 HIS A CA 1
ATOM 765 C C . HIS A 1 104 ? 7.003 -7.874 -2.023 1.00 94.00 104 HIS A C 1
ATOM 767 O O . HIS A 1 104 ? 7.843 -7.142 -1.491 1.00 94.00 104 HIS A O 1
ATOM 773 N N . PRO A 1 105 ? 7.365 -9.020 -2.625 1.00 91.56 105 PRO A N 1
ATOM 774 C CA . PRO A 1 105 ? 8.741 -9.515 -2.580 1.00 91.56 105 PRO A CA 1
ATOM 775 C C . PRO A 1 105 ? 9.777 -8.570 -3.215 1.00 91.56 105 PRO A C 1
ATOM 777 O O . PRO A 1 105 ? 10.976 -8.817 -3.122 1.00 91.56 105 PRO A O 1
ATOM 780 N N . CYS A 1 106 ? 9.344 -7.524 -3.938 1.00 90.62 106 CYS A N 1
ATOM 781 C CA . CYS A 1 106 ? 10.260 -6.582 -4.592 1.00 90.62 106 CYS A CA 1
ATOM 782 C C . CYS A 1 106 ? 10.875 -5.592 -3.614 1.00 90.62 106 CYS A C 1
ATOM 784 O O . CYS A 1 106 ? 11.818 -4.890 -3.984 1.00 90.62 106 CYS A O 1
ATOM 786 N N . VAL A 1 107 ? 10.323 -5.521 -2.401 1.00 91.81 107 VAL A N 1
ATOM 787 C CA . VAL A 1 107 ? 10.830 -4.695 -1.315 1.00 91.81 107 VAL A CA 1
ATOM 788 C C . VAL A 1 107 ? 12.144 -5.292 -0.820 1.00 91.81 107 VA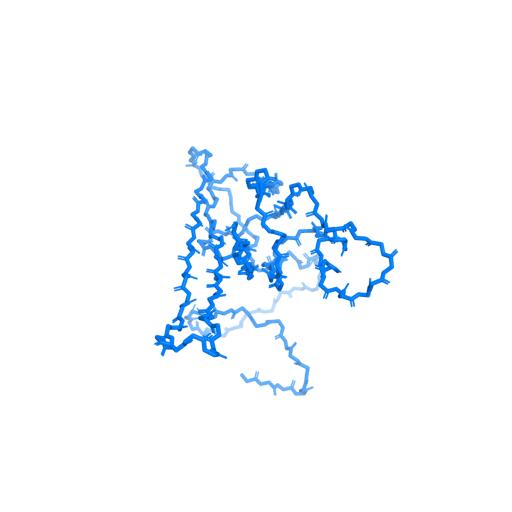L A C 1
ATOM 790 O O . VAL A 1 107 ? 12.202 -6.445 -0.405 1.00 91.81 107 VAL A O 1
ATOM 793 N N . THR A 1 108 ? 13.220 -4.513 -0.907 1.00 86.38 108 THR A N 1
ATOM 794 C CA . THR A 1 108 ? 14.591 -4.993 -0.670 1.00 86.38 108 THR A CA 1
ATOM 795 C C . THR A 1 108 ? 15.007 -4.925 0.791 1.00 86.38 108 THR A C 1
ATOM 797 O O . THR A 1 108 ? 15.931 -5.618 1.202 1.00 86.38 108 THR A O 1
ATOM 800 N N . SER A 1 109 ? 14.352 -4.075 1.572 1.00 78.44 109 SER A N 1
ATOM 801 C CA . SER A 1 109 ? 14.595 -3.946 3.003 1.00 78.44 109 SER A CA 1
ATOM 802 C C . SER A 1 109 ? 13.339 -3.388 3.649 1.00 78.44 109 SER A C 1
ATOM 804 O O . SER A 1 109 ? 12.941 -2.264 3.346 1.00 78.44 109 SER A O 1
ATOM 806 N N . LEU A 1 110 ? 12.726 -4.169 4.526 1.00 73.50 110 LEU A N 1
ATOM 807 C CA . LEU A 1 110 ? 11.724 -3.671 5.451 1.00 73.50 110 LEU A CA 1
ATOM 808 C C . LEU A 1 110 ? 12.367 -3.659 6.835 1.00 73.50 110 LEU A C 1
ATOM 810 O O . LEU A 1 110 ? 12.978 -4.650 7.229 1.00 73.50 110 LEU A O 1
ATOM 814 N N . ASP A 1 111 ? 12.292 -2.527 7.530 1.00 71.25 111 ASP A N 1
ATOM 815 C CA . ASP A 1 111 ? 12.829 -2.420 8.885 1.00 71.25 111 ASP A CA 1
ATOM 816 C C . ASP A 1 111 ? 12.073 -3.397 9.794 1.00 71.25 111 ASP A C 1
ATOM 818 O O . ASP A 1 111 ? 10.843 -3.409 9.815 1.00 71.25 111 ASP A O 1
ATOM 822 N N . SER A 1 112 ? 12.792 -4.240 10.532 1.00 62.06 112 SER A N 1
ATOM 823 C CA . SER A 1 112 ? 12.194 -5.216 11.445 1.00 62.06 112 SER A CA 1
ATOM 824 C C . SER A 1 112 ? 11.248 -4.550 12.450 1.00 62.06 112 SER A C 1
ATOM 826 O O . SER A 1 112 ? 10.223 -5.134 12.788 1.00 62.06 112 SER A O 1
ATOM 828 N N . SER A 1 113 ? 11.544 -3.309 12.861 1.00 62.84 113 SER A N 1
ATOM 829 C CA . SER A 1 113 ? 10.698 -2.518 13.768 1.00 62.84 113 SER A CA 1
ATOM 830 C C . SER A 1 113 ? 9.311 -2.201 13.188 1.00 62.84 113 SER A C 1
ATOM 832 O O . SER A 1 113 ? 8.329 -2.124 13.930 1.00 62.84 113 SER A O 1
ATOM 834 N N . ILE A 1 114 ? 9.203 -2.099 11.859 1.00 69.50 114 ILE A N 1
ATOM 835 C CA . ILE A 1 114 ? 7.935 -1.909 11.143 1.00 69.50 114 ILE A CA 1
ATOM 836 C C . ILE A 1 114 ? 7.062 -3.169 11.239 1.00 69.50 114 ILE A C 1
ATOM 838 O O . ILE A 1 114 ? 5.843 -3.064 11.349 1.00 69.50 114 ILE A O 1
ATOM 842 N N . LEU A 1 115 ? 7.672 -4.359 11.216 1.00 66.19 115 LEU A N 1
ATOM 843 C CA . LEU A 1 115 ? 6.958 -5.640 11.270 1.00 66.19 115 LEU A CA 1
ATOM 844 C C . LEU A 1 115 ? 6.578 -6.068 12.693 1.00 66.19 115 LEU A C 1
ATOM 846 O O . LEU A 1 115 ? 5.602 -6.792 12.865 1.00 66.19 115 LEU A O 1
ATOM 850 N N . THR A 1 116 ? 7.334 -5.642 13.707 1.00 57.50 116 THR A N 1
ATOM 851 C CA . THR A 1 116 ? 7.133 -6.046 15.110 1.00 57.50 116 THR A CA 1
ATOM 852 C C . THR A 1 116 ? 6.216 -5.117 15.908 1.00 57.50 116 THR A C 1
ATOM 854 O O . THR A 1 116 ? 6.082 -5.292 17.114 1.00 57.50 116 THR A O 1
ATOM 857 N N . SER A 1 117 ? 5.561 -4.140 15.275 1.00 53.47 117 SER A N 1
ATOM 858 C CA . SER A 1 117 ? 4.704 -3.142 15.946 1.00 53.47 117 SER A CA 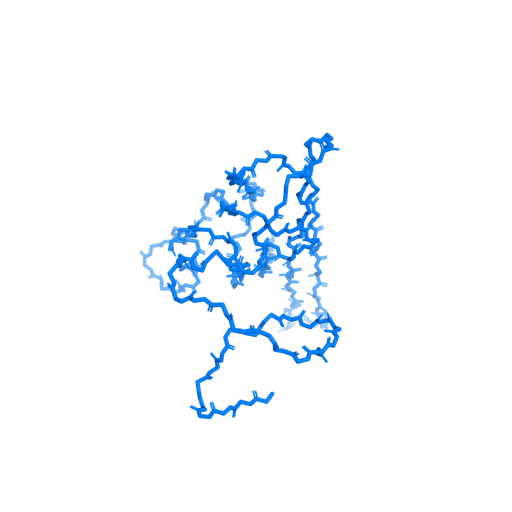1
ATOM 859 C C . SER A 1 117 ? 3.355 -3.690 16.466 1.00 53.47 117 SER A C 1
ATOM 861 O O . SER A 1 117 ? 2.382 -2.947 16.574 1.00 53.47 117 SER A O 1
ATOM 863 N N . SER A 1 118 ? 3.271 -4.987 16.775 1.00 47.44 118 SER A N 1
ATOM 864 C CA . SER A 1 118 ? 2.032 -5.694 17.131 1.00 47.44 118 SER A CA 1
ATOM 865 C C . SER A 1 118 ? 2.081 -6.482 18.449 1.00 47.44 118 SER A C 1
ATOM 867 O O . SER A 1 118 ? 1.074 -7.084 18.821 1.00 47.44 118 SER A O 1
ATOM 869 N N . SER A 1 119 ? 3.172 -6.457 19.221 1.00 41.78 119 SER A N 1
ATOM 870 C CA . SER A 1 119 ? 3.177 -7.084 20.552 1.00 41.78 119 SER A CA 1
ATOM 871 C C . SER A 1 119 ? 2.690 -6.113 21.628 1.00 41.78 119 SER A C 1
ATOM 873 O O . SER A 1 119 ? 3.415 -5.218 22.061 1.00 41.78 119 SER A O 1
ATOM 875 N N . VAL A 1 120 ? 1.456 -6.326 22.081 1.00 48.69 120 VAL A N 1
ATOM 876 C CA . VAL A 1 120 ? 0.886 -5.768 23.315 1.00 48.69 120 VAL A CA 1
ATOM 877 C C . VAL A 1 120 ? 1.568 -6.355 24.559 1.00 48.69 120 VAL A C 1
ATOM 879 O O . VAL A 1 120 ? 0.919 -6.982 25.388 1.00 48.69 120 VAL A O 1
ATOM 882 N N . ASP A 1 121 ? 2.872 -6.145 24.722 1.00 42.34 121 ASP A N 1
ATOM 883 C CA . ASP A 1 121 ? 3.514 -6.325 26.023 1.00 42.34 121 ASP A CA 1
ATOM 884 C C . ASP A 1 121 ? 3.609 -4.958 26.695 1.00 42.34 121 ASP A C 1
ATOM 886 O O . ASP A 1 121 ? 4.346 -4.061 26.285 1.00 42.34 121 ASP A O 1
ATOM 890 N N . ASN A 1 122 ? 2.772 -4.796 27.718 1.00 51.00 122 ASN A N 1
ATOM 891 C CA . ASN A 1 122 ? 2.696 -3.640 28.600 1.00 51.00 122 ASN A CA 1
ATOM 892 C C . ASN A 1 122 ? 4.017 -3.456 29.368 1.00 51.00 122 ASN A C 1
ATOM 894 O O . ASN A 1 122 ? 4.078 -3.753 30.562 1.00 51.00 122 ASN A O 1
ATOM 898 N N . LEU A 1 123 ? 5.070 -2.962 28.712 1.00 48.19 123 LEU A N 1
ATOM 899 C CA . LEU A 1 123 ? 6.202 -2.385 29.437 1.00 48.19 123 LEU A CA 1
ATOM 900 C C . LEU A 1 123 ? 6.944 -1.239 28.736 1.00 48.19 123 LEU A C 1
ATOM 902 O O . LEU A 1 123 ? 7.644 -0.512 29.432 1.00 48.19 123 LEU A O 1
ATOM 906 N N . ASP A 1 124 ? 6.759 -0.986 27.436 1.00 45.00 124 ASP A N 1
ATOM 907 C CA . ASP A 1 124 ? 7.280 0.254 26.838 1.00 45.00 124 ASP A CA 1
ATOM 908 C C . ASP A 1 124 ? 6.458 0.682 25.610 1.00 45.00 124 ASP A C 1
ATOM 910 O O . ASP A 1 124 ? 6.533 0.089 24.536 1.00 45.00 124 ASP A O 1
ATOM 914 N N . GLY A 1 125 ? 5.594 1.684 25.793 1.00 48.00 125 GLY A N 1
ATOM 915 C CA . GLY A 1 125 ? 4.548 2.117 24.856 1.00 48.00 125 GLY A CA 1
ATOM 916 C C . GLY A 1 125 ? 5.033 2.868 23.611 1.00 48.00 125 GLY A C 1
ATOM 917 O O . GLY A 1 125 ? 4.400 3.841 23.204 1.00 48.00 125 GLY A O 1
ATOM 918 N N . SER A 1 126 ? 6.138 2.452 22.994 1.00 51.69 126 SER A N 1
ATOM 919 C CA . SER A 1 126 ? 6.619 3.059 21.751 1.00 51.69 126 SER A CA 1
ATOM 920 C C . SER A 1 126 ? 5.983 2.372 20.541 1.00 51.69 126 SER A C 1
ATOM 922 O O . SER A 1 126 ? 6.588 1.531 19.877 1.00 51.69 126 SER A O 1
ATOM 924 N N . ALA A 1 127 ? 4.723 2.714 20.257 1.00 61.41 127 ALA A N 1
ATOM 925 C CA . ALA A 1 127 ? 4.145 2.447 18.944 1.00 61.41 127 ALA A CA 1
ATOM 926 C C . ALA A 1 127 ? 5.015 3.122 17.870 1.00 61.41 127 ALA A C 1
ATOM 928 O O . ALA A 1 127 ? 5.419 4.276 18.039 1.00 61.41 127 ALA A O 1
ATOM 929 N N . PHE A 1 128 ? 5.313 2.421 16.770 1.00 69.69 128 PHE A N 1
ATOM 930 C CA . PHE A 1 128 ? 6.104 2.985 15.677 1.00 69.69 128 PHE A CA 1
ATOM 931 C C . PHE A 1 128 ? 5.462 4.285 15.172 1.00 69.69 128 PHE A C 1
ATOM 933 O O . PHE A 1 128 ? 4.370 4.283 14.610 1.00 69.69 128 PHE A O 1
ATOM 940 N N . SER A 1 129 ? 6.157 5.399 15.396 1.00 64.25 129 SER A N 1
ATOM 941 C CA . SER A 1 129 ? 5.733 6.757 15.027 1.00 64.25 129 SER A CA 1
ATOM 942 C C . SER A 1 129 ? 6.450 7.280 13.778 1.00 64.25 129 SER A C 1
ATOM 944 O O . SER A 1 129 ? 6.250 8.420 13.356 1.00 64.25 129 SER A O 1
ATOM 946 N N . GLY A 1 130 ? 7.318 6.454 13.191 1.00 75.25 130 GLY A N 1
ATOM 947 C CA . GLY A 1 130 ? 8.083 6.795 12.005 1.00 75.25 130 GLY A CA 1
ATOM 948 C C . GLY A 1 130 ? 7.274 6.663 10.711 1.00 75.25 130 GLY A C 1
ATOM 949 O O . GLY A 1 130 ? 6.187 6.089 10.681 1.00 75.25 130 GLY A O 1
ATOM 950 N N . PRO A 1 131 ? 7.807 7.176 9.594 1.00 85.75 131 PRO A N 1
ATOM 951 C CA . PRO A 1 131 ? 7.261 6.883 8.281 1.00 85.75 131 PRO A CA 1
ATOM 952 C C . PRO A 1 131 ? 7.599 5.446 7.850 1.00 85.75 131 PRO A C 1
ATOM 954 O O . PRO A 1 131 ? 8.744 5.000 7.973 1.00 85.75 131 PRO A O 1
ATOM 957 N N . TYR A 1 132 ? 6.632 4.744 7.265 1.00 90.06 132 TYR A N 1
ATOM 958 C CA . TYR A 1 132 ? 6.822 3.408 6.703 1.00 90.06 132 TYR A CA 1
ATOM 959 C C . TYR A 1 132 ? 7.498 3.513 5.340 1.00 90.06 132 TYR A C 1
ATOM 961 O O . TYR A 1 132 ? 6.912 4.036 4.391 1.00 90.06 132 TYR A O 1
ATOM 969 N N . LYS A 1 133 ? 8.737 3.030 5.234 1.00 91.56 133 LYS A N 1
ATOM 970 C CA . LYS A 1 133 ? 9.531 3.102 4.003 1.00 91.56 133 LYS A CA 1
ATOM 971 C C . LYS A 1 133 ? 9.586 1.746 3.320 1.00 91.56 133 LYS A C 1
ATOM 973 O O . LYS A 1 133 ? 9.976 0.753 3.925 1.00 91.56 133 LYS A O 1
ATOM 978 N N . PHE A 1 134 ? 9.273 1.742 2.033 1.00 92.44 134 PHE A N 1
ATOM 979 C CA . PHE A 1 134 ? 9.298 0.565 1.178 1.00 92.44 134 PHE A CA 1
ATOM 980 C C . PHE A 1 134 ? 10.263 0.834 0.018 1.00 92.44 134 PHE A C 1
ATOM 982 O O . PHE A 1 134 ? 9.833 1.359 -1.010 1.00 92.44 134 PHE A O 1
ATOM 989 N N . PRO A 1 135 ? 11.570 0.559 0.175 1.00 92.81 135 PRO A N 1
ATOM 990 C CA . PRO A 1 135 ? 12.521 0.552 -0.931 1.00 92.81 135 PRO A CA 1
ATOM 991 C C . PRO A 1 135 ? 12.347 -0.725 -1.758 1.00 92.81 135 PRO A C 1
ATOM 993 O O . PRO A 1 135 ? 12.330 -1.823 -1.204 1.00 92.81 135 PRO A O 1
ATOM 996 N N . PHE A 1 136 ? 12.216 -0.605 -3.077 1.00 91.38 136 PHE A N 1
ATOM 997 C CA . PHE A 1 136 ? 12.014 -1.737 -3.978 1.00 91.38 136 PHE A CA 1
ATOM 998 C C . PHE A 1 136 ? 12.631 -1.530 -5.363 1.00 91.38 136 PHE A C 1
ATOM 1000 O O . PHE A 1 136 ? 12.919 -0.415 -5.798 1.00 91.38 136 PHE A O 1
ATOM 1007 N N . SER A 1 137 ? 12.808 -2.647 -6.073 1.00 90.00 137 SER A N 1
ATOM 1008 C CA . SER A 1 137 ? 13.050 -2.669 -7.521 1.00 90.00 137 SER A CA 1
ATOM 1009 C C . SER A 1 137 ? 11.741 -3.020 -8.243 1.00 90.00 137 SER A C 1
ATOM 1011 O O . SER A 1 137 ? 11.283 -4.153 -8.089 1.00 90.00 137 SER A O 1
ATOM 1013 N N . PRO A 1 138 ? 11.108 -2.090 -8.980 1.00 88.06 138 PRO A N 1
ATOM 1014 C CA . PRO A 1 138 ? 9.758 -2.289 -9.503 1.00 88.06 138 PRO A CA 1
ATOM 1015 C C . PRO A 1 138 ? 9.653 -3.425 -10.535 1.00 88.06 138 PRO A C 1
ATOM 1017 O O . PRO A 1 138 ? 10.496 -3.510 -11.430 1.00 88.06 138 PRO A O 1
ATOM 1020 N N . PRO A 1 139 ? 8.593 -4.248 -10.465 1.00 88.06 139 PRO A N 1
ATOM 1021 C CA . PRO A 1 139 ? 8.074 -5.009 -11.600 1.00 88.06 139 PRO A CA 1
ATOM 1022 C C . PRO A 1 139 ? 7.610 -4.102 -12.753 1.00 88.06 139 PRO A C 1
ATOM 1024 O O . PRO A 1 139 ? 7.303 -2.929 -12.545 1.00 88.06 139 PRO A O 1
ATOM 1027 N N . LEU A 1 140 ? 7.507 -4.676 -13.957 1.00 79.81 140 LEU A N 1
ATOM 1028 C CA . LEU A 1 140 ? 6.976 -4.006 -15.157 1.00 79.81 140 LEU A CA 1
ATOM 1029 C C . LEU A 1 140 ? 5.473 -3.704 -15.057 1.00 79.81 140 LEU A C 1
ATOM 1031 O O . LEU A 1 140 ? 5.016 -2.633 -15.451 1.00 79.81 140 LEU A O 1
ATOM 1035 N N . GLU A 1 141 ? 4.709 -4.663 -14.537 1.00 87.38 141 GLU A N 1
ATOM 1036 C CA . GLU A 1 141 ? 3.256 -4.563 -14.425 1.00 87.38 141 GLU A CA 1
ATOM 1037 C C . GLU A 1 141 ? 2.832 -3.859 -13.131 1.00 87.38 141 GLU A C 1
ATOM 1039 O O . GLU A 1 141 ? 3.563 -3.909 -12.135 1.00 87.38 141 GLU A O 1
ATOM 1044 N N . PRO A 1 142 ? 1.638 -3.233 -13.102 1.00 92.81 142 PRO A N 1
ATOM 1045 C CA . PRO A 1 142 ? 1.043 -2.755 -11.863 1.00 92.81 142 PRO A CA 1
ATOM 1046 C C . PRO A 1 142 ? 0.994 -3.867 -10.813 1.00 92.81 142 PRO A C 1
ATOM 1048 O O . PRO A 1 142 ? 0.539 -4.979 -11.082 1.00 92.81 142 PRO A O 1
ATOM 1051 N N . PHE A 1 143 ? 1.435 -3.557 -9.599 1.00 94.31 143 PHE A N 1
ATOM 1052 C CA . PHE A 1 143 ? 1.534 -4.535 -8.522 1.00 94.31 143 PHE A CA 1
ATOM 1053 C C . PHE A 1 143 ? 1.090 -3.939 -7.188 1.00 94.31 143 PHE A C 1
ATOM 1055 O O . PHE A 1 143 ? 1.063 -2.725 -6.978 1.00 94.31 143 PHE A O 1
ATOM 1062 N N . ARG A 1 144 ? 0.737 -4.822 -6.258 1.00 97.19 144 ARG A N 1
ATOM 1063 C CA . ARG A 1 144 ? 0.454 -4.472 -4.867 1.00 97.19 144 ARG A CA 1
ATOM 1064 C C . ARG A 1 144 ? 1.778 -4.356 -4.130 1.00 97.19 144 ARG A C 1
ATOM 1066 O O . ARG A 1 144 ? 2.413 -5.378 -3.910 1.00 97.19 144 ARG A O 1
ATOM 1073 N N . LEU A 1 145 ? 2.175 -3.144 -3.753 1.00 96.06 145 LEU A N 1
ATOM 1074 C CA . LEU A 1 145 ? 3.403 -2.883 -3.005 1.00 96.06 145 LEU A CA 1
ATOM 1075 C C . LEU A 1 145 ? 3.291 -3.371 -1.561 1.00 96.06 145 LEU A C 1
ATOM 1077 O O . LEU A 1 145 ? 4.188 -4.057 -1.074 1.00 96.06 145 LEU A O 1
ATOM 1081 N N . CYS A 1 146 ? 2.203 -3.016 -0.881 1.00 95.69 146 CYS A N 1
ATOM 1082 C CA . CYS A 1 146 ? 1.930 -3.505 0.461 1.00 95.69 146 CYS A CA 1
ATOM 1083 C C . CYS A 1 146 ? 0.434 -3.514 0.787 1.00 95.69 146 CYS A C 1
ATOM 1085 O O . CYS A 1 146 ? -0.406 -2.977 0.056 1.00 95.69 146 CYS A O 1
ATOM 1087 N N . SER A 1 147 ? 0.085 -4.174 1.881 1.00 96.06 147 SER A N 1
ATOM 1088 C CA . SER A 1 147 ? -1.231 -4.119 2.510 1.00 96.06 147 SER A CA 1
ATOM 1089 C C . SER A 1 147 ? -1.064 -4.039 4.011 1.00 96.06 147 SER A C 1
ATOM 1091 O O . SER A 1 147 ? -0.068 -4.534 4.528 1.00 96.06 147 SER A O 1
ATOM 1093 N N . TYR A 1 148 ? -2.009 -3.401 4.682 1.00 93.88 148 TYR A N 1
ATOM 1094 C CA . TYR A 1 148 ? -1.959 -3.169 6.118 1.00 93.88 148 TYR A CA 1
ATOM 1095 C C . TYR A 1 148 ? -3.358 -3.211 6.718 1.00 93.88 148 TYR A C 1
ATOM 1097 O O . TYR A 1 148 ? -4.356 -2.989 6.025 1.00 93.88 148 TYR A O 1
ATOM 1105 N N . THR A 1 149 ? -3.419 -3.451 8.017 1.00 92.25 149 THR A N 1
ATOM 1106 C CA . THR A 1 149 ? -4.576 -3.153 8.855 1.00 92.25 149 THR A CA 1
ATOM 1107 C C . THR A 1 149 ? -4.278 -1.916 9.701 1.00 92.25 149 THR A C 1
ATOM 1109 O O . THR A 1 149 ? -3.125 -1.532 9.898 1.00 92.25 149 THR A O 1
ATOM 1112 N N . SER A 1 150 ? -5.311 -1.221 10.156 1.00 87.50 150 SER A N 1
ATOM 1113 C CA . SER A 1 150 ? -5.181 -0.111 11.099 1.00 87.50 150 SER A CA 1
ATOM 1114 C C . SER A 1 150 ? -6.429 -0.063 11.975 1.00 87.50 150 SER A C 1
ATOM 1116 O O . SER A 1 150 ? -7.553 -0.246 11.498 1.00 87.50 150 SER A O 1
ATOM 1118 N N . GLN A 1 151 ? -6.225 0.144 13.275 1.00 80.81 151 GLN A N 1
ATOM 1119 C CA . GLN A 1 151 ? -7.313 0.376 14.222 1.00 80.81 151 GLN A CA 1
ATOM 1120 C C . GLN A 1 151 ? -7.669 1.855 14.202 1.00 80.81 151 GLN A C 1
ATOM 1122 O O . GLN A 1 151 ? -6.777 2.691 14.261 1.00 80.81 151 GLN A O 1
ATOM 1127 N N . VAL A 1 152 ? -8.943 2.226 14.159 1.00 67.81 152 VAL A N 1
ATOM 1128 C CA . VAL A 1 152 ? -9.285 3.651 14.228 1.00 67.81 152 VAL A CA 1
ATOM 1129 C C . VAL A 1 152 ? -9.277 4.100 15.690 1.00 67.81 152 VAL A C 1
ATOM 1131 O O . VAL A 1 152 ? -10.003 3.542 16.514 1.00 67.81 152 VAL A O 1
ATOM 1134 N N . CYS A 1 153 ? -8.456 5.104 16.020 1.00 56.97 153 CYS A N 1
ATOM 1135 C CA . CYS A 1 153 ? -8.488 5.743 17.335 1.00 56.97 153 CYS A CA 1
ATOM 1136 C C . CYS A 1 153 ? -9.851 6.413 17.526 1.00 56.97 153 CYS A C 1
ATOM 1138 O O . CYS A 1 153 ? -10.222 7.315 16.776 1.00 56.97 153 CYS A O 1
ATOM 1140 N N . ILE A 1 154 ? -10.594 5.961 18.532 1.00 54.62 154 ILE A N 1
ATOM 1141 C CA . ILE A 1 154 ? -11.831 6.603 18.964 1.00 54.62 154 ILE A CA 1
ATOM 1142 C C . ILE A 1 154 ? -11.400 7.805 19.814 1.00 54.62 154 ILE A C 1
ATOM 1144 O O . ILE A 1 154 ? -10.818 7.613 20.880 1.00 54.62 154 ILE A O 1
ATOM 1148 N N . SER A 1 155 ? -11.583 9.019 19.290 1.00 44.41 155 SER A N 1
ATOM 1149 C CA . SER A 1 155 ? -11.332 10.281 20.003 1.00 44.41 155 SER A CA 1
ATOM 1150 C C . SER A 1 155 ? -12.401 10.566 21.046 1.00 44.41 155 SER A C 1
ATOM 1152 O O . SER A 1 155 ? -13.586 10.378 20.680 1.00 44.41 155 SER A O 1
#

Secondary structure (DSSP, 8-state):
--SSSS------------------S-S----TT------S--EEEEEEEEEEEEE----TTS--EEEEEEEEEEEEE--SS---EEEEE---TTPPPEEEEEE-TTBS---HHHHSTT---TT------S-EEEEE---SS-EEEEEEEEPPP--

Radius of gyration: 20.82 Å; chains: 1; bounding box: 53×47×56 Å

Organism: NCBI:txid704102

Sequence (155 aa):
VCPLGTPLDVPLVGVPATPAAPIPAGTQKQPAWKTGLHRGRAMVNVAVTETVRSMQYGNQSRQDLWDVYGTVTCKCEVEGVLPNVTVTLSLPPNGSPLQDILVHPCVTSLDSSILTSSSVDNLDGSAFSGPYKFPFSPPLEPFRLCSYTSQVCIS

InterPro domains:
  IPR028565 Mu homology domain [PF00928] (32-149)
  IPR028565 Mu homology domain [PS51072] (41-155)
  IPR036168 AP-2 complex subunit mu, C-terminal superfamily [SSF49447] (31-152)
  IPR039591 AP-5 complex subunit mu-1 [PTHR16082] (2-152)